Protein AF-A0A960AEP0-F1 (afdb_monomer_lite)

Structure (mmCIF, N/CA/C/O backbone):
data_AF-A0A960AEP0-F1
#
_entry.id   AF-A0A960AEP0-F1
#
loop_
_atom_site.group_PDB
_atom_site.id
_atom_site.type_symbol
_atom_site.label_atom_id
_atom_site.label_alt_id
_atom_site.label_comp_id
_atom_site.label_asym_id
_atom_site.label_entity_id
_atom_site.label_seq_id
_atom_site.pdbx_PDB_ins_code
_atom_site.Cartn_x
_atom_site.Cartn_y
_atom_site.Cartn_z
_atom_site.occupancy
_atom_site.B_iso_or_equiv
_atom_site.auth_seq_id
_atom_site.auth_comp_id
_atom_site.auth_asym_id
_atom_site.auth_atom_id
_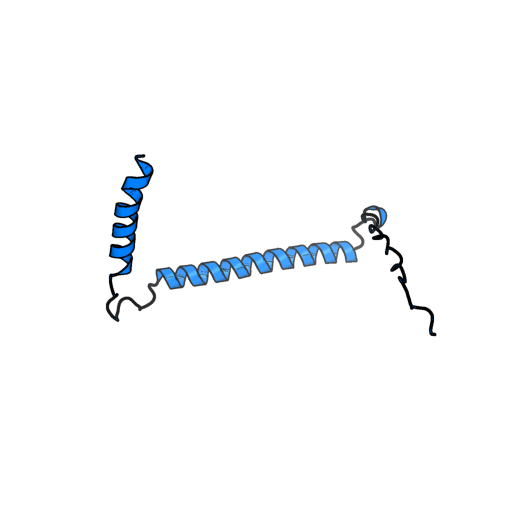atom_site.pdbx_PDB_model_num
ATOM 1 N N . MET A 1 1 ? 27.487 -32.697 -9.536 1.00 52.91 1 MET A N 1
ATOM 2 C CA . MET A 1 1 ? 28.500 -32.057 -10.408 1.00 52.91 1 MET A CA 1
ATOM 3 C C . MET A 1 1 ? 27.920 -31.428 -11.686 1.00 52.91 1 MET A C 1
ATOM 5 O O . MET A 1 1 ? 28.591 -30.579 -12.240 1.00 52.91 1 MET A O 1
ATOM 9 N N . GLN A 1 2 ? 26.689 -31.741 -12.132 1.00 57.78 2 GLN A N 1
ATOM 10 C CA . GLN A 1 2 ? 26.047 -31.064 -13.287 1.00 57.78 2 GLN A CA 1
ATOM 11 C C . GLN A 1 2 ? 25.542 -29.637 -13.005 1.00 57.78 2 GLN A C 1
ATOM 13 O O . GLN A 1 2 ? 25.459 -28.822 -13.913 1.00 57.78 2 GLN A O 1
ATOM 18 N N . LEU A 1 3 ? 25.217 -29.311 -11.750 1.00 58.31 3 LEU A N 1
ATOM 19 C CA . LEU A 1 3 ? 24.734 -27.971 -11.397 1.00 58.31 3 LEU A CA 1
ATOM 20 C C . LEU A 1 3 ? 25.824 -26.898 -11.497 1.00 58.31 3 LEU A C 1
ATOM 22 O O . LEU A 1 3 ? 25.496 -25.736 -11.665 1.00 58.31 3 LEU A O 1
ATOM 26 N N . LEU A 1 4 ? 27.104 -27.275 -11.419 1.00 60.94 4 LEU A N 1
ATOM 27 C CA . LEU A 1 4 ? 28.217 -26.325 -11.455 1.00 60.94 4 LEU A CA 1
ATOM 28 C C . LEU A 1 4 ? 28.570 -25.886 -12.888 1.00 60.94 4 LEU A C 1
ATOM 30 O O . LEU A 1 4 ? 29.137 -24.815 -13.066 1.00 60.94 4 LEU A O 1
ATOM 34 N N . SER A 1 5 ? 28.214 -26.684 -13.904 1.00 66.69 5 SER A N 1
ATOM 35 C CA . SER A 1 5 ? 28.508 -26.387 -15.314 1.00 66.69 5 SER A CA 1
ATOM 36 C C . SER A 1 5 ? 27.473 -25.484 -15.978 1.00 66.69 5 SER A C 1
ATOM 38 O O . SER A 1 5 ? 27.809 -24.809 -16.935 1.00 66.69 5 SER A O 1
ATOM 40 N N . VAL A 1 6 ? 26.238 -25.431 -15.468 1.00 70.00 6 VAL A N 1
ATOM 41 C CA . VAL A 1 6 ? 25.197 -24.521 -15.987 1.00 70.00 6 VAL A CA 1
ATOM 42 C C . VAL A 1 6 ? 25.325 -23.098 -15.444 1.00 70.00 6 VAL A C 1
ATOM 44 O O . VAL A 1 6 ? 24.771 -22.173 -16.023 1.00 70.00 6 VAL A O 1
ATOM 47 N N . VAL A 1 7 ? 26.060 -22.909 -14.343 1.00 75.56 7 VAL A N 1
ATOM 48 C CA . VAL A 1 7 ? 26.336 -21.585 -13.769 1.00 75.56 7 VAL A CA 1
ATOM 49 C C . VAL A 1 7 ? 27.080 -20.678 -14.753 1.00 75.56 7 VAL A C 1
ATOM 51 O O . VAL A 1 7 ? 26.574 -19.584 -14.979 1.00 75.56 7 VAL A O 1
ATOM 54 N N . PRO A 1 8 ? 28.216 -21.077 -15.368 1.00 77.12 8 PRO A N 1
ATOM 55 C CA . PRO A 1 8 ? 28.914 -20.215 -16.320 1.00 77.12 8 PRO A CA 1
ATOM 56 C C . PRO A 1 8 ? 28.029 -19.857 -17.519 1.00 77.12 8 PRO A C 1
ATOM 58 O O . PRO A 1 8 ? 27.905 -18.679 -17.832 1.00 77.12 8 PRO A O 1
ATOM 61 N N . ASP A 1 9 ? 27.321 -20.825 -18.104 1.00 79.12 9 ASP A N 1
ATOM 62 C CA . ASP A 1 9 ? 26.438 -20.582 -19.253 1.00 79.12 9 ASP A CA 1
ATOM 63 C C . ASP A 1 9 ? 25.282 -19.634 -18.905 1.00 79.12 9 ASP A C 1
ATOM 65 O O . ASP A 1 9 ? 24.973 -18.711 -19.660 1.00 79.12 9 ASP A O 1
ATOM 69 N N . LEU A 1 10 ? 24.676 -19.810 -17.727 1.00 78.75 10 LEU A N 1
ATOM 70 C CA . LEU A 1 10 ? 23.632 -18.920 -17.228 1.00 78.75 10 LEU A CA 1
ATOM 71 C C . LEU A 1 10 ? 24.183 -17.518 -16.955 1.00 78.75 10 LEU A C 1
ATOM 73 O O . LEU A 1 10 ? 23.530 -16.534 -17.288 1.00 78.75 10 LEU A O 1
ATOM 77 N N . THR A 1 11 ? 25.388 -17.406 -16.393 1.00 78.75 11 THR A N 1
ATOM 78 C CA . THR A 1 11 ? 26.025 -16.102 -16.172 1.00 78.75 11 THR A CA 1
ATOM 79 C C . THR A 1 11 ? 26.370 -15.410 -17.484 1.00 78.75 11 THR A C 1
ATOM 81 O O . THR A 1 11 ? 26.104 -14.222 -17.614 1.00 78.75 11 THR A O 1
ATOM 84 N N . THR A 1 12 ? 26.876 -16.131 -18.487 1.00 78.62 12 THR A N 1
ATOM 85 C CA . THR A 1 12 ? 27.177 -15.572 -19.810 1.00 78.62 12 THR A CA 1
ATOM 86 C C . THR A 1 12 ? 25.907 -15.127 -20.526 1.00 78.62 12 THR A C 1
ATOM 88 O O . THR A 1 12 ? 25.893 -14.057 -21.128 1.00 78.62 12 THR A O 1
ATOM 91 N N . LEU A 1 13 ? 24.817 -15.890 -20.404 1.00 76.62 13 LEU A N 1
ATOM 92 C CA . LEU A 1 13 ? 23.516 -15.504 -20.941 1.00 76.62 13 LEU A CA 1
ATOM 93 C C . LEU A 1 13 ? 23.004 -14.219 -20.275 1.00 76.62 13 LEU A C 1
ATOM 95 O O . LEU A 1 13 ? 22.652 -13.270 -20.966 1.00 76.62 13 LEU A O 1
ATOM 99 N N . VAL A 1 14 ? 23.020 -14.157 -18.941 1.00 77.06 14 VAL A N 1
ATOM 100 C CA . VAL A 1 14 ? 22.586 -12.974 -18.176 1.00 77.06 14 VAL A CA 1
ATOM 101 C C . VAL A 1 14 ? 23.431 -11.743 -18.516 1.00 77.06 14 VAL A C 1
ATOM 103 O O . VAL A 1 14 ? 22.874 -10.668 -18.723 1.00 77.06 14 VAL A O 1
ATOM 106 N N . VAL A 1 15 ? 24.753 -11.891 -18.631 1.00 78.12 15 VAL A N 1
ATOM 107 C CA . VAL A 1 15 ? 25.660 -10.797 -19.018 1.00 78.12 15 VAL A CA 1
ATOM 108 C C . VAL A 1 15 ? 25.382 -10.332 -20.448 1.00 78.12 15 VAL A C 1
ATOM 110 O O . VAL A 1 15 ? 25.288 -9.134 -20.679 1.00 78.12 15 VAL A O 1
ATOM 113 N N . SER A 1 16 ? 25.151 -11.246 -21.394 1.00 73.31 16 SER A N 1
ATOM 114 C CA . SER A 1 16 ? 24.808 -10.888 -22.779 1.00 73.31 16 SER A CA 1
ATOM 115 C C . SER A 1 16 ? 23.492 -10.113 -22.898 1.00 73.31 16 SER A C 1
ATOM 117 O O . SER A 1 16 ? 23.353 -9.301 -23.809 1.00 73.31 16 SER A O 1
ATOM 119 N N . PHE A 1 17 ? 22.521 -10.362 -22.017 1.00 70.88 17 PHE A N 1
ATOM 120 C CA . PHE A 1 17 ? 21.290 -9.570 -21.965 1.00 70.88 17 PHE A CA 1
ATOM 121 C C . PHE A 1 17 ? 21.494 -8.204 -21.297 1.00 70.88 17 PHE A C 1
ATOM 123 O O . PHE A 1 17 ? 20.775 -7.267 -21.628 1.00 70.88 17 PHE A O 1
ATOM 130 N N . ALA A 1 18 ? 22.454 -8.087 -20.377 1.00 69.50 18 ALA A N 1
ATOM 131 C CA . ALA A 1 18 ? 22.739 -6.853 -19.649 1.00 69.50 18 ALA A CA 1
ATOM 132 C C . ALA A 1 18 ? 23.668 -5.882 -20.403 1.00 69.50 18 ALA A C 1
ATOM 134 O O . ALA A 1 18 ? 23.601 -4.683 -20.153 1.00 69.50 18 ALA A O 1
ATOM 135 N N . ASP A 1 19 ? 24.516 -6.382 -21.308 1.00 65.19 19 ASP A N 1
ATOM 136 C CA . ASP A 1 19 ? 25.521 -5.587 -22.039 1.00 65.19 19 ASP A CA 1
ATOM 137 C C . ASP A 1 19 ? 24.988 -4.977 -23.353 1.00 65.19 19 ASP A C 1
ATOM 139 O O . ASP A 1 19 ? 25.714 -4.308 -24.088 1.00 65.19 19 ASP A O 1
ATOM 143 N N . GLN A 1 20 ? 23.702 -5.177 -23.667 1.00 65.69 20 GLN A N 1
ATOM 144 C CA . GLN A 1 20 ? 23.036 -4.380 -24.697 1.00 65.69 20 GLN A CA 1
ATOM 145 C C . GLN A 1 20 ? 22.810 -2.974 -24.146 1.00 65.69 20 GLN A C 1
ATOM 147 O O . GLN A 1 20 ? 21.843 -2.732 -23.428 1.00 65.69 20 GLN A O 1
ATOM 152 N N . VAL A 1 21 ? 23.720 -2.056 -24.479 1.00 64.19 21 VAL A N 1
ATOM 153 C CA . VAL A 1 21 ? 23.506 -0.617 -24.306 1.00 64.19 21 VAL A CA 1
ATOM 154 C C . VAL A 1 21 ? 22.289 -0.248 -25.160 1.00 64.19 21 VAL A C 1
ATOM 156 O O . VAL A 1 21 ? 22.381 -0.357 -26.384 1.00 64.19 21 VAL A O 1
ATOM 159 N N . PRO A 1 22 ? 21.147 0.118 -24.552 1.00 65.44 22 PRO A N 1
ATOM 160 C CA . PRO A 1 22 ? 19.959 0.462 -25.315 1.00 65.44 22 PRO A CA 1
ATOM 161 C C . PRO A 1 22 ? 20.229 1.741 -26.107 1.00 65.44 22 PRO A C 1
ATOM 163 O O . PRO A 1 22 ? 20.873 2.658 -25.591 1.00 65.44 22 PRO A O 1
ATOM 166 N N . ASP A 1 23 ? 19.733 1.815 -27.339 1.00 65.06 23 ASP A N 1
ATOM 167 C CA . ASP A 1 23 ? 19.744 3.068 -28.093 1.00 65.06 23 ASP A CA 1
ATOM 168 C C . ASP A 1 23 ? 18.953 4.144 -27.316 1.00 65.06 23 ASP A C 1
ATOM 170 O O . ASP A 1 23 ? 17.990 3.830 -26.615 1.00 65.06 23 ASP A O 1
ATOM 174 N N . ASP A 1 24 ? 19.311 5.427 -27.449 1.00 64.06 24 ASP A N 1
ATOM 175 C CA . ASP A 1 24 ? 18.702 6.545 -26.692 1.00 64.06 24 ASP A CA 1
ATOM 176 C C . ASP A 1 24 ? 17.157 6.625 -26.797 1.00 64.06 24 ASP A C 1
ATOM 178 O O . ASP A 1 24 ? 16.491 7.274 -25.989 1.00 64.06 24 ASP A O 1
ATOM 182 N N . GLU A 1 25 ? 16.556 5.975 -27.794 1.00 60.91 25 GLU A N 1
ATOM 183 C CA . GLU A 1 25 ? 15.106 5.912 -28.009 1.00 60.91 25 GLU A CA 1
ATOM 184 C C . GLU A 1 25 ? 14.407 4.779 -27.221 1.00 60.91 25 GLU A C 1
ATOM 186 O O . GLU A 1 25 ? 13.193 4.851 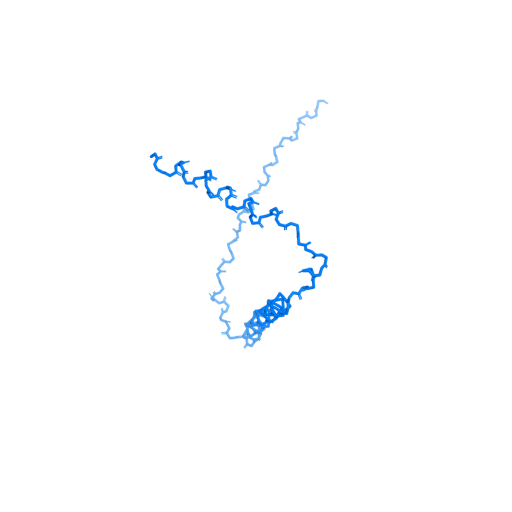-27.011 1.00 60.91 25 GLU A O 1
ATOM 191 N N . ASP A 1 26 ? 15.141 3.780 -26.717 1.00 59.81 26 ASP A N 1
ATOM 192 C CA . ASP A 1 26 ? 14.606 2.626 -25.967 1.00 59.81 26 ASP A CA 1
ATOM 193 C C . ASP A 1 26 ? 14.187 2.999 -24.527 1.00 59.81 26 ASP A C 1
ATOM 195 O O . ASP A 1 26 ? 13.434 2.288 -23.857 1.00 59.81 26 ASP A O 1
ATOM 199 N N . VAL A 1 27 ? 14.620 4.174 -24.049 1.00 57.81 27 VAL A N 1
ATOM 200 C CA . VAL A 1 27 ? 14.236 4.747 -22.745 1.00 57.81 27 VAL A CA 1
ATOM 201 C C . VAL A 1 27 ? 12.945 5.572 -22.789 1.00 57.81 27 VAL A C 1
ATOM 203 O O . VAL A 1 27 ? 12.556 6.171 -21.779 1.00 57.81 27 VAL A O 1
ATOM 206 N N . LYS A 1 28 ? 12.205 5.579 -23.909 1.00 60.72 28 LYS A N 1
ATOM 207 C CA . LYS A 1 28 ? 10.799 6.011 -23.888 1.00 60.72 28 LYS A CA 1
ATOM 208 C C . LYS A 1 28 ? 9.988 4.937 -23.180 1.00 60.72 28 LYS A C 1
ATOM 210 O O . LYS A 1 28 ? 9.507 4.004 -23.813 1.00 60.72 28 LYS A O 1
ATOM 215 N N . ALA A 1 29 ? 9.875 5.087 -21.855 1.00 63.97 29 ALA A N 1
ATOM 216 C CA . ALA A 1 29 ? 9.135 4.221 -20.943 1.00 63.97 29 ALA A 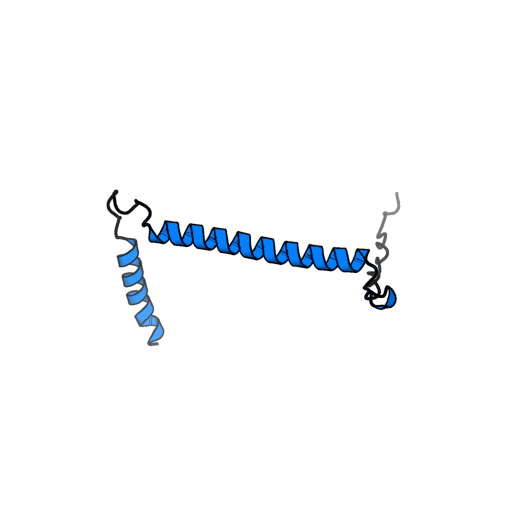CA 1
ATOM 217 C C . ALA A 1 29 ? 7.913 3.620 -21.640 1.00 63.97 29 ALA A C 1
ATOM 219 O O . ALA A 1 29 ? 6.916 4.306 -21.883 1.00 63.97 29 ALA A O 1
ATOM 220 N N . GLY A 1 30 ? 8.034 2.345 -22.016 1.00 76.94 30 GLY A N 1
ATOM 221 C CA . GLY A 1 30 ? 6.996 1.673 -22.773 1.00 76.94 30 GLY A CA 1
ATOM 222 C C . GLY A 1 30 ? 5.661 1.818 -22.052 1.00 76.94 30 GLY A C 1
ATOM 223 O O . GLY A 1 30 ? 5.595 1.771 -20.820 1.00 76.94 30 GLY A O 1
ATOM 224 N N . TRP A 1 31 ? 4.582 1.967 -22.816 1.00 85.62 31 TRP A N 1
ATOM 225 C CA . TRP A 1 31 ? 3.216 2.045 -22.288 1.00 85.62 31 TRP A CA 1
ATOM 226 C C . TRP A 1 31 ? 2.898 0.943 -21.263 1.00 85.62 31 TRP A C 1
ATOM 228 O O . TRP A 1 31 ? 2.120 1.164 -20.339 1.00 85.62 31 TRP A O 1
ATOM 238 N N . THR A 1 32 ? 3.554 -0.216 -21.373 1.00 87.81 32 THR A N 1
ATOM 239 C CA . THR A 1 32 ? 3.520 -1.303 -20.387 1.00 87.81 32 THR A CA 1
ATOM 240 C C . THR A 1 32 ? 4.005 -0.875 -19.000 1.00 87.81 32 THR A C 1
ATOM 242 O O . THR A 1 32 ? 3.311 -1.124 -18.018 1.00 87.81 32 THR A O 1
ATOM 245 N N . ALA A 1 33 ? 5.162 -0.216 -18.888 1.00 86.00 33 ALA A N 1
ATOM 246 C CA . ALA A 1 33 ? 5.693 0.249 -17.605 1.00 86.00 33 ALA A CA 1
ATOM 247 C C . ALA A 1 33 ? 4.769 1.302 -16.975 1.00 86.00 33 ALA A C 1
ATOM 249 O O . ALA A 1 33 ? 4.490 1.250 -15.777 1.00 86.00 33 ALA A O 1
ATOM 250 N N . PHE A 1 34 ? 4.219 2.200 -17.798 1.00 88.75 34 PHE A N 1
ATOM 251 C CA . PHE A 1 34 ? 3.198 3.155 -17.367 1.00 88.75 34 PHE A CA 1
ATOM 252 C C . PHE A 1 34 ? 1.938 2.449 -16.836 1.00 88.75 34 PHE A C 1
ATOM 254 O O . PHE A 1 34 ? 1.467 2.763 -15.744 1.00 88.75 34 PHE A O 1
ATOM 261 N N . ALA A 1 35 ? 1.424 1.448 -17.556 1.00 93.62 35 ALA A N 1
ATOM 262 C CA . ALA A 1 35 ? 0.263 0.672 -17.128 1.00 93.62 35 ALA A CA 1
ATOM 263 C C . ALA A 1 35 ? 0.516 -0.082 -15.812 1.00 93.62 35 ALA A C 1
ATOM 265 O O . ALA A 1 35 ? -0.346 -0.080 -14.934 1.00 93.62 35 ALA A O 1
ATOM 266 N N . ILE A 1 36 ? 1.704 -0.675 -15.643 1.00 94.88 36 ILE A N 1
ATOM 267 C CA . ILE A 1 36 ? 2.110 -1.326 -14.390 1.00 94.88 36 ILE A CA 1
ATOM 268 C C . ILE A 1 36 ? 2.119 -0.309 -13.248 1.00 94.88 36 ILE A C 1
ATOM 270 O O . ILE A 1 36 ? 1.547 -0.579 -12.196 1.00 94.88 36 ILE A O 1
ATOM 274 N N . PHE A 1 37 ? 2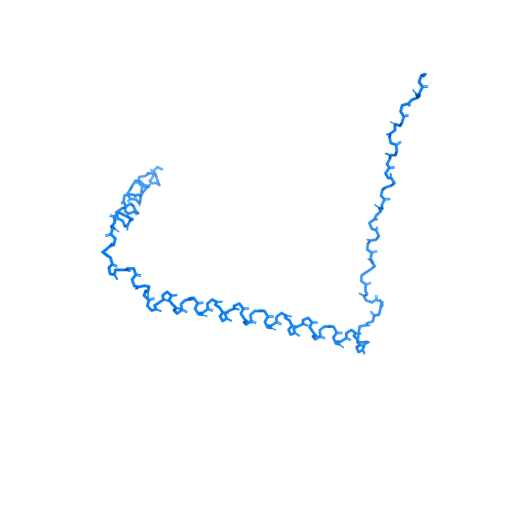.708 0.870 -13.451 1.00 93.56 37 PHE A N 1
ATOM 275 C CA . PHE A 1 37 ? 2.764 1.911 -12.425 1.00 93.56 37 PHE A CA 1
ATOM 276 C C . PHE A 1 37 ? 1.367 2.354 -11.970 1.00 93.56 37 PHE A C 1
ATOM 278 O O . PHE A 1 37 ? 1.090 2.407 -10.770 1.00 93.56 37 PHE A O 1
ATOM 285 N N . ILE A 1 38 ? 0.455 2.599 -12.915 1.00 97.62 38 ILE A N 1
ATOM 286 C CA . ILE A 1 38 ? -0.942 2.921 -12.598 1.00 97.62 38 ILE A CA 1
ATOM 287 C C . ILE A 1 38 ? -1.633 1.747 -11.895 1.00 97.62 38 ILE A C 1
ATOM 289 O O . ILE A 1 38 ? -2.341 1.958 -10.912 1.00 97.62 38 ILE A O 1
ATOM 293 N N . GLY A 1 39 ? -1.397 0.510 -12.337 1.00 98.12 39 GLY A N 1
ATOM 294 C CA . GLY A 1 39 ? -1.916 -0.689 -11.679 1.00 98.12 39 GLY A CA 1
ATOM 295 C C . GLY A 1 39 ? -1.474 -0.794 -10.217 1.00 98.12 39 GLY A C 1
ATOM 296 O O . GLY A 1 39 ? -2.303 -1.035 -9.340 1.00 98.12 39 GLY A O 1
ATOM 297 N N . LEU A 1 40 ? -0.194 -0.533 -9.935 1.00 98.31 40 LEU A N 1
ATOM 298 C CA . LEU A 1 40 ? 0.346 -0.501 -8.574 1.00 98.31 40 LEU A CA 1
ATOM 299 C C . LEU A 1 40 ? -0.273 0.629 -7.744 1.00 98.31 40 LEU A C 1
ATOM 301 O O . LEU A 1 40 ? -0.658 0.401 -6.597 1.00 98.31 40 LEU A O 1
ATOM 305 N N . ALA A 1 41 ? -0.436 1.823 -8.317 1.00 98.31 41 ALA A N 1
ATOM 306 C CA . ALA A 1 41 ? -1.089 2.938 -7.634 1.00 98.31 41 ALA A CA 1
ATOM 307 C C . ALA A 1 41 ? -2.542 2.600 -7.257 1.00 98.31 41 ALA A C 1
ATOM 309 O O . ALA A 1 41 ? -2.952 2.801 -6.112 1.00 98.31 41 ALA A O 1
ATOM 310 N N . LEU A 1 42 ? -3.309 2.023 -8.186 1.00 98.62 42 LEU A N 1
ATOM 311 C CA . LEU A 1 42 ? -4.681 1.580 -7.934 1.00 98.62 42 LEU A CA 1
ATOM 312 C C . LEU A 1 42 ? -4.740 0.475 -6.877 1.00 98.62 42 LEU A C 1
ATOM 314 O O . LEU A 1 42 ? -5.621 0.510 -6.019 1.00 98.62 42 LEU A O 1
ATOM 318 N N . ALA A 1 43 ? -3.795 -0.468 -6.893 1.00 98.25 43 ALA A N 1
ATOM 319 C CA . ALA A 1 43 ? -3.704 -1.516 -5.882 1.00 98.25 43 ALA A CA 1
ATOM 320 C C . ALA A 1 43 ? -3.488 -0.930 -4.477 1.00 98.25 43 ALA A C 1
ATOM 322 O O . ALA A 1 43 ? -4.186 -1.315 -3.537 1.00 98.25 43 ALA A O 1
ATOM 323 N N . VAL A 1 44 ? -2.586 0.046 -4.334 1.00 98.44 44 VAL A N 1
ATOM 324 C CA . VAL A 1 44 ? -2.339 0.738 -3.057 1.00 98.44 44 VAL A CA 1
ATOM 325 C C . VAL A 1 44 ? -3.573 1.515 -2.601 1.00 98.44 44 VAL A C 1
ATOM 327 O O . VAL A 1 44 ? -3.969 1.398 -1.441 1.00 98.44 44 VAL A O 1
ATOM 330 N N . VAL A 1 45 ? -4.220 2.267 -3.497 1.00 98.56 45 VAL A N 1
ATOM 331 C CA . VAL A 1 45 ? -5.453 3.012 -3.181 1.00 98.56 45 VAL A CA 1
ATOM 332 C C . VAL A 1 45 ? -6.560 2.063 -2.730 1.00 98.56 45 VAL A C 1
ATOM 334 O O . VAL A 1 45 ? -7.214 2.313 -1.717 1.00 98.56 45 VAL A O 1
ATOM 337 N N . PHE A 1 46 ? -6.751 0.956 -3.444 1.00 98.38 46 PHE A N 1
ATOM 338 C CA . PH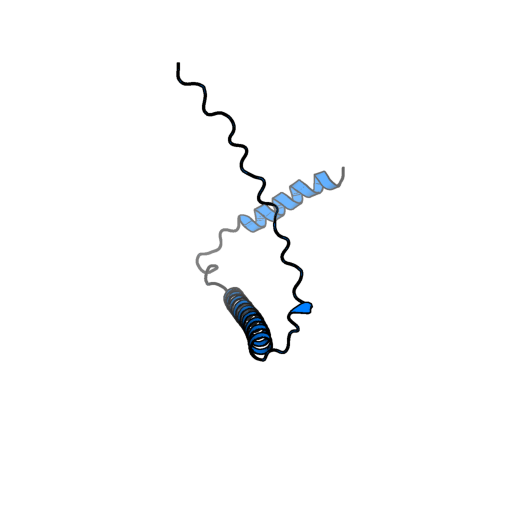E A 1 46 ? -7.744 -0.055 -3.104 1.00 98.38 46 PHE A CA 1
ATOM 339 C C . PHE A 1 46 ? -7.469 -0.684 -1.733 1.00 98.38 46 PHE A C 1
ATOM 341 O O . PHE A 1 46 ? -8.379 -0.785 -0.905 1.00 98.38 46 PHE A O 1
ATOM 348 N N . LEU A 1 47 ? -6.214 -1.054 -1.461 1.00 97.88 47 LEU A N 1
ATOM 349 C CA . LEU A 1 47 ? -5.809 -1.639 -0.186 1.00 97.88 47 LEU A CA 1
ATOM 350 C C . LEU A 1 47 ? -5.994 -0.650 0.972 1.00 97.88 47 LEU A C 1
ATOM 352 O O . LEU A 1 47 ? -6.607 -0.996 1.983 1.00 97.88 47 LEU A O 1
ATOM 356 N N . GLY A 1 48 ? -5.531 0.591 0.805 1.00 97.88 48 GLY A N 1
ATOM 357 C CA . GLY A 1 48 ? -5.680 1.652 1.799 1.00 97.88 48 GLY A CA 1
ATOM 358 C C . GLY A 1 48 ? -7.147 1.959 2.094 1.00 97.88 48 GLY A C 1
ATOM 359 O O . GLY A 1 48 ? -7.550 2.008 3.256 1.00 97.88 48 GLY A O 1
ATOM 360 N N . PHE A 1 49 ? -7.980 2.079 1.057 1.00 98.25 49 PHE A N 1
ATOM 361 C CA . PHE A 1 49 ? -9.418 2.286 1.216 1.00 98.25 49 PHE A CA 1
ATOM 362 C C . PHE A 1 49 ? -10.092 1.123 1.950 1.00 98.25 49 PHE A C 1
ATOM 364 O O . PHE A 1 49 ? -10.886 1.353 2.865 1.00 98.25 49 PHE A O 1
ATOM 371 N N . SER A 1 50 ? -9.772 -0.122 1.581 1.00 97.25 50 SER A N 1
ATOM 372 C CA . SER A 1 50 ? -10.324 -1.318 2.226 1.00 97.25 50 SER A CA 1
ATOM 373 C C . SER A 1 50 ? -9.975 -1.364 3.713 1.00 97.25 50 SER A C 1
ATOM 375 O O . SER A 1 50 ? -10.863 -1.554 4.548 1.00 97.25 50 SER A O 1
ATOM 377 N N . LEU A 1 51 ? -8.709 -1.113 4.052 1.00 97.12 51 LEU A N 1
ATOM 378 C CA . LEU A 1 51 ? -8.239 -1.106 5.433 1.00 97.12 51 LEU A CA 1
ATOM 379 C C . LEU A 1 51 ? -8.923 -0.006 6.249 1.00 97.12 51 LEU A C 1
ATOM 381 O O . LEU A 1 51 ? -9.533 -0.288 7.278 1.00 97.12 51 LEU A O 1
ATOM 385 N N . VAL A 1 52 ? -8.897 1.239 5.766 1.00 97.38 52 VAL A N 1
ATOM 386 C CA . VAL A 1 52 ? -9.520 2.378 6.459 1.00 97.38 52 VAL A CA 1
ATOM 387 C C . VAL A 1 52 ? -11.019 2.153 6.639 1.00 97.38 52 VAL A C 1
ATOM 389 O O . VAL A 1 52 ? -11.560 2.417 7.712 1.00 97.38 52 VAL A O 1
ATOM 392 N N . LYS A 1 53 ? -11.707 1.620 5.624 1.00 97.19 53 LYS A N 1
ATOM 393 C CA . LYS A 1 53 ? -13.130 1.277 5.720 1.00 97.19 53 LYS A CA 1
ATOM 394 C C . LYS A 1 53 ? -13.387 0.258 6.829 1.00 97.19 53 LYS A C 1
ATOM 396 O O . LYS A 1 53 ? -14.339 0.434 7.584 1.00 97.19 53 LYS A O 1
ATOM 401 N N . GLN A 1 54 ? -12.571 -0.787 6.943 1.00 95.69 54 GLN A N 1
ATOM 402 C CA . GLN A 1 54 ? -12.738 -1.805 7.984 1.00 95.69 54 GLN A CA 1
ATOM 403 C C . GLN A 1 54 ? -12.451 -1.249 9.382 1.00 95.69 54 GLN A C 1
ATOM 405 O O . GLN A 1 54 ? -13.267 -1.447 10.281 1.00 95.69 54 GLN A O 1
ATOM 410 N N . LEU A 1 55 ? -11.373 -0.476 9.547 1.00 95.81 55 LEU A N 1
ATOM 411 C CA . LEU A 1 55 ? -11.044 0.171 10.822 1.00 95.81 55 LEU A CA 1
ATOM 412 C C . LEU A 1 55 ? -12.158 1.118 11.284 1.00 95.81 55 LEU A C 1
ATOM 414 O O . LEU A 1 55 ? -12.575 1.065 12.439 1.00 95.81 55 LEU A O 1
ATOM 418 N N . ARG A 1 56 ? -12.713 1.924 10.371 1.00 96.00 56 ARG A N 1
ATOM 419 C CA . ARG A 1 56 ? -13.842 2.818 10.676 1.00 96.00 56 ARG A CA 1
ATOM 420 C C . ARG A 1 56 ? -15.098 2.056 11.087 1.00 96.00 56 ARG A C 1
ATOM 422 O O . ARG A 1 56 ? -15.812 2.509 11.973 1.00 96.00 56 ARG A O 1
ATOM 429 N N . LYS A 1 57 ? -15.382 0.908 10.464 1.00 92.94 57 LYS A N 1
ATOM 430 C CA . LYS A 1 57 ? -16.524 0.060 10.851 1.00 92.94 57 LYS A CA 1
ATOM 431 C C . LYS A 1 57 ? -16.333 -0.545 12.242 1.00 92.94 57 LYS A C 1
ATOM 433 O O . LYS A 1 57 ? -17.295 -0.590 13.004 1.00 92.94 57 LYS A O 1
ATOM 438 N N . ALA A 1 58 ? -15.120 -0.989 12.566 1.00 92.06 58 ALA A N 1
ATOM 439 C CA . ALA A 1 58 ? -14.801 -1.512 13.891 1.00 92.06 58 ALA A CA 1
ATOM 440 C C . ALA A 1 58 ? -14.960 -0.426 14.968 1.00 92.06 58 ALA A C 1
ATOM 442 O O . ALA A 1 58 ? -15.658 -0.647 15.951 1.00 92.06 58 ALA A O 1
ATOM 443 N N . GLN A 1 59 ? -14.410 0.772 14.738 1.00 90.44 59 GLN A N 1
ATOM 444 C CA . GLN A 1 59 ? -14.581 1.920 15.638 1.00 90.44 59 GLN A CA 1
ATOM 445 C C . GLN A 1 59 ? -16.054 2.285 15.826 1.00 90.44 59 GLN A C 1
ATOM 447 O O . GLN A 1 59 ? -16.521 2.325 16.953 1.00 90.44 59 GLN A O 1
ATOM 452 N N . ALA A 1 60 ? -16.818 2.429 14.741 1.00 93.00 60 ALA A N 1
ATOM 453 C CA . ALA A 1 60 ? -18.243 2.746 14.838 1.00 93.00 60 ALA A CA 1
ATOM 454 C C . ALA A 1 60 ? -19.046 1.682 15.609 1.00 93.00 60 ALA A C 1
ATOM 456 O O . ALA A 1 60 ? -20.012 2.015 16.287 1.00 93.00 60 ALA A O 1
ATOM 457 N N . SER A 1 61 ? -18.654 0.407 15.524 1.00 89.38 61 SER A N 1
ATOM 458 C CA . SER A 1 61 ? -19.288 -0.671 16.296 1.00 89.38 61 SER A CA 1
ATOM 459 C C . SER A 1 61 ? -18.927 -0.587 17.782 1.00 89.38 61 SER A C 1
ATOM 461 O O . SER A 1 61 ? -19.776 -0.838 18.635 1.00 89.38 61 SER A O 1
ATOM 463 N N . ALA A 1 62 ? -17.691 -0.188 18.095 1.00 86.00 62 ALA A N 1
ATOM 464 C CA . ALA A 1 62 ? -17.263 0.075 19.464 1.00 86.00 62 ALA A CA 1
ATOM 465 C C . ALA A 1 62 ? -17.990 1.281 20.065 1.00 86.00 62 ALA A C 1
ATOM 467 O O . ALA A 1 62 ? -18.516 1.177 21.169 1.00 86.00 62 ALA A O 1
ATOM 468 N N . ASP A 1 63 ? -18.088 2.379 19.317 1.00 87.94 63 ASP A N 1
ATOM 469 C CA . ASP A 1 63 ? -18.800 3.591 19.733 1.00 87.94 63 ASP A CA 1
ATOM 470 C C . ASP A 1 63 ? -20.301 3.328 19.922 1.00 87.94 63 ASP A C 1
ATOM 472 O O . ASP A 1 63 ? -20.930 3.882 20.821 1.00 87.94 63 ASP A O 1
ATOM 476 N N . ALA A 1 64 ? -20.877 2.440 19.108 1.00 91.88 64 ALA A N 1
ATOM 477 C CA . ALA A 1 64 ? -22.256 1.979 19.248 1.00 91.88 64 ALA A CA 1
ATOM 478 C C . ALA A 1 64 ? -22.461 0.981 20.406 1.00 91.88 64 ALA A C 1
ATOM 480 O O . ALA A 1 64 ? -23.582 0.518 20.610 1.00 91.88 64 ALA A O 1
ATOM 481 N N . GLY A 1 65 ? -21.407 0.632 21.153 1.00 86.81 65 GLY A N 1
ATOM 482 C CA . GLY A 1 65 ? -21.486 -0.271 22.302 1.00 86.81 65 GLY A CA 1
ATOM 483 C C . GLY A 1 65 ? -21.784 -1.726 21.936 1.00 86.81 65 GLY A C 1
ATOM 484 O O . GLY A 1 65 ? -22.316 -2.460 22.761 1.00 86.81 65 GLY A O 1
ATOM 485 N N . VAL A 1 66 ? -21.474 -2.152 20.705 1.00 89.19 66 VAL A N 1
ATOM 486 C CA . VAL A 1 66 ? -21.737 -3.526 20.232 1.00 89.19 66 VAL A CA 1
ATOM 487 C C . VAL A 1 66 ? -20.811 -4.550 20.901 1.00 89.19 66 VAL A C 1
ATOM 489 O O . VAL A 1 66 ? -21.168 -5.720 20.999 1.00 89.19 66 VAL A O 1
ATOM 492 N N . TYR A 1 67 ? -19.626 -4.132 21.353 1.00 83.56 67 TYR A N 1
ATOM 493 C CA . TYR A 1 67 ? -18.666 -5.014 22.020 1.00 83.56 67 TYR A CA 1
ATOM 494 C C . TYR A 1 67 ? -18.912 -5.064 23.531 1.00 83.56 67 TYR A C 1
ATOM 496 O O . TYR A 1 67 ? -19.000 -4.016 24.174 1.00 83.56 67 TYR A O 1
ATOM 504 N N . ASP A 1 68 ? -18.957 -6.272 24.098 1.00 83.69 68 ASP A N 1
ATOM 505 C CA . ASP A 1 68 ? -19.021 -6.468 25.545 1.00 83.69 68 ASP A CA 1
ATOM 506 C C . ASP A 1 68 ? -17.660 -6.097 26.175 1.00 83.69 68 ASP A C 1
ATOM 508 O O . ASP A 1 68 ? -16.619 -6.608 25.746 1.00 83.69 68 ASP A O 1
ATOM 512 N N . PRO A 1 69 ? -17.606 -5.208 27.185 1.00 76.44 69 PRO A N 1
ATOM 513 C CA . PRO A 1 69 ? -16.374 -4.929 27.922 1.00 76.44 69 PRO A CA 1
ATOM 514 C C . PRO A 1 69 ? -15.714 -6.178 28.532 1.00 76.44 69 PRO A C 1
ATOM 516 O O . PRO A 1 69 ? -14.498 -6.157 28.735 1.00 76.44 69 PRO A O 1
ATOM 519 N N . SER A 1 70 ? -16.466 -7.253 28.791 1.00 79.75 70 SER A N 1
ATOM 520 C CA . SER A 1 70 ? -15.938 -8.534 29.275 1.00 79.75 70 SER A CA 1
ATOM 521 C C . SER A 1 70 ? -15.159 -9.338 28.223 1.00 79.75 70 SER A C 1
ATOM 523 O O . SER A 1 70 ? -14.370 -10.197 28.608 1.00 79.75 70 SER A O 1
ATOM 525 N N . ASP A 1 71 ? -15.293 -9.029 26.927 1.00 80.31 71 ASP A N 1
ATOM 526 C CA . ASP A 1 71 ? -14.549 -9.690 25.838 1.00 80.31 71 ASP A CA 1
ATOM 527 C C . ASP A 1 71 ? -13.149 -9.097 25.614 1.00 80.31 71 ASP A C 1
ATOM 529 O O . ASP A 1 71 ? -12.363 -9.600 24.803 1.00 80.31 71 ASP A O 1
ATOM 533 N N . ARG A 1 72 ? -12.808 -8.001 26.306 1.00 76.00 72 ARG A N 1
ATOM 534 C CA . ARG A 1 72 ? -11.485 -7.390 26.185 1.00 76.00 72 ARG A CA 1
ATOM 535 C C . ARG A 1 72 ? -10.462 -8.341 26.819 1.00 76.00 72 ARG A C 1
ATOM 537 O O . ARG A 1 72 ? -10.586 -8.630 28.010 1.00 76.00 72 ARG A O 1
ATOM 544 N N . PRO A 1 73 ? -9.437 -8.809 26.077 1.00 74.81 73 PRO A N 1
ATOM 545 C CA . PRO A 1 73 ? -8.372 -9.602 26.675 1.00 74.81 73 PRO A CA 1
ATOM 546 C C . PRO A 1 73 ? -7.811 -8.817 27.856 1.00 74.81 73 PRO A C 1
ATOM 548 O O . PRO A 1 73 ? -7.515 -7.628 27.693 1.00 74.81 73 PRO A O 1
ATOM 551 N N . ALA A 1 74 ? -7.719 -9.451 29.031 1.00 74.75 74 ALA A N 1
ATOM 552 C CA . ALA A 1 74 ? -7.110 -8.832 30.200 1.00 74.75 74 ALA A CA 1
ATOM 553 C C . ALA A 1 74 ? -5.769 -8.258 29.747 1.00 74.75 74 ALA A C 1
ATOM 555 O O . ALA A 1 74 ? -4.929 -9.004 29.234 1.00 74.75 74 ALA A O 1
ATOM 556 N N . ALA A 1 75 ? -5.630 -6.930 29.825 1.00 70.50 75 ALA A N 1
ATOM 557 C CA . ALA A 1 75 ? -4.390 -6.272 29.468 1.00 70.50 75 ALA A CA 1
ATOM 558 C C . ALA A 1 75 ? -3.307 -6.996 30.258 1.00 70.50 75 ALA A C 1
ATOM 560 O O . ALA A 1 75 ? -3.375 -7.047 31.484 1.00 70.50 75 ALA A O 1
ATOM 561 N N . HIS A 1 76 ? -2.399 -7.667 29.551 1.00 68.12 76 HIS A N 1
ATOM 562 C CA . HIS A 1 76 ? -1.289 -8.332 30.196 1.00 68.12 76 HIS A CA 1
ATOM 563 C C . HIS A 1 76 ? -0.490 -7.193 30.820 1.00 68.12 76 HIS A C 1
ATOM 565 O O . HIS A 1 76 ? 0.176 -6.443 30.106 1.00 68.12 76 HIS A O 1
ATOM 571 N N 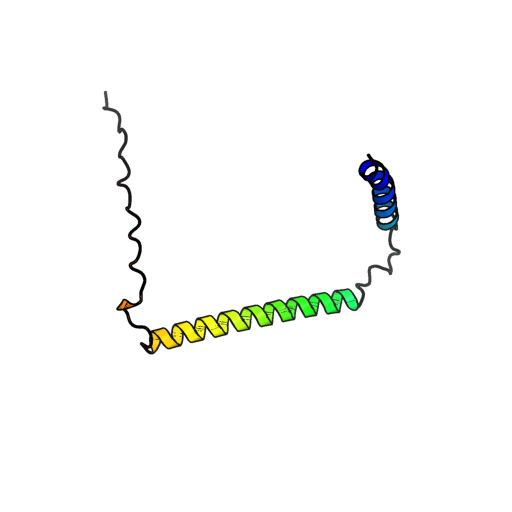. GLU A 1 77 ? -0.686 -6.972 32.120 1.00 68.75 77 GLU A N 1
ATOM 572 C CA . GLU A 1 77 ? 0.142 -6.085 32.913 1.00 68.75 77 GLU A CA 1
ATOM 573 C C . GLU A 1 77 ? 1.540 -6.666 32.774 1.00 68.75 77 GLU A C 1
ATOM 575 O O . GLU A 1 77 ? 1.857 -7.679 33.391 1.00 68.75 77 GLU A O 1
ATOM 580 N N . ILE A 1 78 ? 2.334 -6.112 31.853 1.00 71.19 78 ILE A N 1
ATOM 581 C CA . ILE A 1 78 ? 3.746 -6.447 31.747 1.00 71.19 78 ILE A CA 1
ATOM 582 C C . ILE A 1 78 ? 4.287 -6.136 33.137 1.00 71.19 78 ILE A C 1
ATOM 584 O O . ILE A 1 78 ? 4.196 -4.970 33.539 1.00 71.19 78 ILE A O 1
ATOM 588 N N . PRO A 1 79 ? 4.769 -7.137 33.897 1.00 69.06 79 PRO A N 1
ATOM 589 C CA . PRO A 1 79 ? 5.376 -6.867 35.181 1.00 69.06 79 PRO A CA 1
ATOM 590 C C . PRO A 1 79 ? 6.501 -5.878 34.909 1.00 69.06 79 PRO A C 1
ATOM 592 O O . PRO A 1 79 ? 7.466 -6.198 34.215 1.00 69.06 79 PRO A O 1
ATOM 595 N N . VAL A 1 80 ? 6.329 -4.639 35.363 1.00 71.44 80 VAL A N 1
ATOM 596 C CA . VAL A 1 80 ? 7.418 -3.674 35.379 1.00 71.44 80 VAL A CA 1
ATOM 597 C C . VAL A 1 80 ? 8.340 -4.200 36.463 1.00 71.44 80 VAL A C 1
ATOM 599 O O . VAL A 1 80 ? 8.108 -3.962 37.649 1.00 71.44 80 VAL A O 1
ATOM 602 N N . GLU A 1 81 ? 9.308 -5.022 36.049 1.00 71.06 81 GLU A N 1
ATOM 603 C CA . GLU A 1 81 ? 10.427 -5.448 36.879 1.00 71.06 81 GLU A CA 1
ATOM 604 C C . GLU A 1 81 ? 10.946 -4.178 37.566 1.00 71.06 81 GLU A C 1
ATOM 606 O O . GLU A 1 81 ? 11.271 -3.209 36.868 1.00 71.06 81 GLU A O 1
ATOM 611 N N . PRO A 1 82 ? 10.942 -4.091 38.906 1.00 67.06 82 PRO A N 1
ATOM 612 C CA . PRO A 1 82 ? 11.493 -2.927 39.567 1.00 67.06 82 PRO A CA 1
ATOM 613 C C . PRO A 1 82 ? 12.958 -2.850 39.156 1.00 67.06 82 PRO A C 1
ATOM 615 O O . PRO A 1 82 ? 13.739 -3.727 39.519 1.00 67.06 82 PRO A O 1
ATOM 618 N N . GLU A 1 83 ? 13.293 -1.819 38.374 1.00 65.31 83 GLU A N 1
ATOM 619 C CA . GLU A 1 83 ? 14.652 -1.408 38.037 1.00 65.31 83 GLU A CA 1
ATOM 620 C C . GLU A 1 83 ? 15.515 -1.647 39.273 1.00 65.31 83 GLU A C 1
ATOM 622 O O . GLU A 1 83 ? 15.373 -0.967 40.300 1.00 65.31 83 GLU A O 1
ATOM 627 N N . THR A 1 84 ? 16.334 -2.696 39.214 1.00 62.34 84 THR A N 1
ATOM 628 C CA . THR A 1 84 ? 17.253 -3.010 40.291 1.00 62.34 84 THR A CA 1
ATOM 629 C C . THR A 1 84 ? 18.168 -1.803 40.341 1.00 62.34 84 THR A C 1
ATOM 631 O O . THR A 1 84 ? 18.966 -1.583 39.434 1.00 62.34 84 THR A O 1
ATOM 634 N N . ARG A 1 85 ? 17.980 -0.961 41.363 1.00 62.28 85 ARG A N 1
ATOM 635 C CA . ARG A 1 85 ? 18.892 0.123 41.722 1.00 62.28 85 ARG A CA 1
ATOM 636 C C . ARG A 1 85 ? 20.201 -0.525 42.152 1.00 62.28 85 ARG A C 1
ATOM 638 O O . ARG A 1 85 ? 20.515 -0.602 43.337 1.00 62.28 85 ARG A O 1
ATOM 645 N N . GLU A 1 86 ? 20.931 -1.060 41.188 1.00 63.78 86 GLU A N 1
ATOM 646 C CA . GLU A 1 86 ? 22.289 -1.492 41.383 1.00 63.78 86 GLU A CA 1
ATOM 647 C C . GLU A 1 86 ? 23.136 -0.236 41.562 1.00 63.78 86 GLU A C 1
ATOM 649 O O . GLU A 1 86 ? 23.393 0.529 40.639 1.00 63.78 86 GLU A O 1
ATOM 654 N N . GLN A 1 87 ? 23.574 -0.077 42.808 1.00 63.03 87 GLN A N 1
ATOM 655 C CA . GLN A 1 87 ? 24.931 0.345 43.119 1.00 63.03 87 GLN A CA 1
ATOM 656 C C . GLN A 1 87 ? 25.224 1.829 42.863 1.00 63.03 87 GLN A C 1
ATOM 658 O O . GLN A 1 87 ? 26.046 2.204 42.033 1.00 63.03 87 GLN A O 1
ATOM 663 N N . GLN A 1 88 ? 24.643 2.687 43.707 1.00 62.12 88 GLN A N 1
ATOM 664 C CA . GLN A 1 88 ? 25.356 3.895 44.113 1.00 62.12 88 GLN A CA 1
ATOM 665 C C . GLN A 1 88 ? 26.526 3.459 45.019 1.00 62.12 88 GLN A C 1
ATOM 667 O O . GLN A 1 88 ? 26.270 2.903 46.091 1.00 62.12 88 GLN A O 1
ATOM 672 N N . PRO A 1 89 ? 27.796 3.632 44.602 1.00 65.50 89 PRO A N 1
ATOM 673 C CA . PRO A 1 89 ? 28.936 3.241 45.421 1.00 65.50 89 PRO A CA 1
ATOM 674 C C . PRO A 1 89 ? 28.991 4.116 46.683 1.00 65.50 89 PRO A C 1
ATOM 676 O O . PRO A 1 89 ? 28.605 5.289 46.625 1.00 65.50 89 PRO A O 1
ATOM 679 N N . PRO A 1 90 ? 29.457 3.581 47.827 1.00 65.31 90 PRO A N 1
ATOM 680 C CA . PRO A 1 90 ? 29.614 4.375 49.035 1.00 65.31 90 PRO A CA 1
ATOM 681 C C . PRO A 1 90 ? 30.610 5.507 48.763 1.00 65.31 90 PRO A C 1
ATOM 683 O O . PRO A 1 90 ? 31.743 5.269 48.348 1.00 65.31 90 PRO A O 1
ATOM 686 N N . THR A 1 91 ? 30.159 6.743 48.969 1.00 68.00 91 THR A N 1
ATOM 687 C CA . THR A 1 91 ? 31.018 7.927 49.023 1.00 68.00 91 THR A CA 1
ATOM 688 C C . THR A 1 91 ? 32.079 7.701 50.100 1.00 68.00 91 THR A C 1
ATOM 690 O O . THR A 1 91 ? 31.728 7.465 51.257 1.00 68.00 91 THR A O 1
ATOM 693 N N . ALA A 1 92 ? 33.349 7.708 49.689 1.00 59.28 92 ALA A N 1
ATOM 694 C CA . ALA A 1 92 ? 34.503 7.721 50.584 1.00 59.28 92 ALA A CA 1
ATOM 695 C C . ALA A 1 92 ? 34.686 9.102 51.227 1.00 59.28 92 ALA A C 1
ATOM 697 O O . ALA A 1 92 ? 34.368 10.107 50.547 1.00 59.28 92 ALA A O 1
#

Secondary structure (DSSP, 8-state):
--TTTHHHHHHHHHHHHHS----TTTTS--HHHHHHHHHHHHHHHHHHHHHHHHHHHHHHHHHTT-S-GGGSPP--------------PPP-

Radius of gyration: 30.47 Å; chains: 1; bounding box: 57×40×79 Å

pLDDT: mean 78.89, std 13.69, range [52.91, 98.62]

Sequence (92 aa):
MQLLSVVPDLTTLVVSFADQVPDDEDVKAGWTAFAIFIGLALAVVFLGFSLVKQLRKAQASADAGVYDPSDRPAAHEIPVEPETREQQPPTA

Foldseek 3Di:
DVVVVVVVVVVVVVVVVVPPPDDPVVPPCPVVNVVVVVVVVVVVVVVVVVVVVVVVVVVVCVVVVVDDPVPPPDPPPPPPPPPPPPDPDDDD